Protein AF-A0A9D6BLJ3-F1 (afdb_monomer_lite)

Structure (mmCIF, N/CA/C/O backbone):
data_AF-A0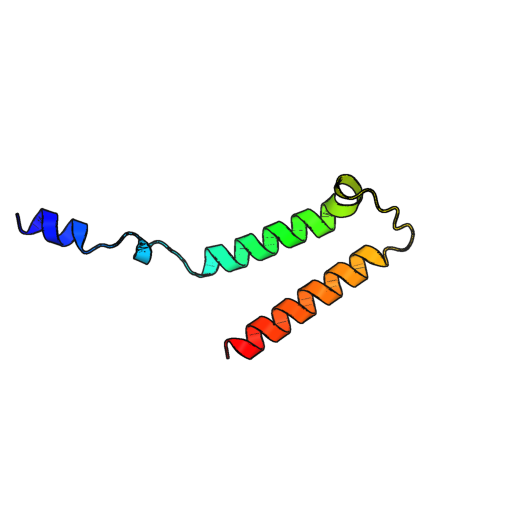A9D6BLJ3-F1
#
_entry.id   AF-A0A9D6BLJ3-F1
#
loop_
_atom_site.group_PDB
_atom_site.id
_atom_site.type_symbol
_atom_site.label_atom_id
_atom_site.label_alt_id
_atom_site.label_comp_id
_atom_site.label_asym_id
_atom_site.label_e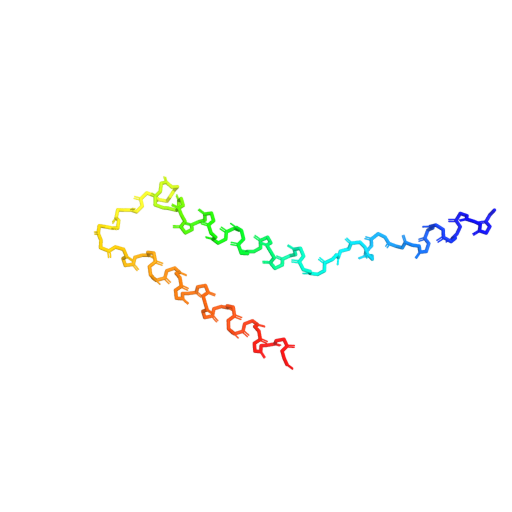ntity_id
_atom_site.label_seq_id
_atom_site.pdbx_PDB_ins_code
_atom_site.Cartn_x
_atom_site.Cartn_y
_atom_site.Cartn_z
_atom_site.occupancy
_atom_site.B_iso_or_equiv
_atom_site.auth_seq_id
_atom_site.auth_comp_id
_atom_site.auth_asym_id
_atom_site.auth_atom_id
_atom_site.pdbx_PDB_model_num
ATOM 1 N N . MET A 1 1 ? 46.580 -19.410 -4.351 1.00 56.94 1 MET A N 1
ATOM 2 C CA . MET A 1 1 ? 46.260 -18.153 -5.067 1.00 56.94 1 MET A CA 1
ATOM 3 C C . MET A 1 1 ? 45.009 -18.275 -5.938 1.00 56.94 1 MET A C 1
ATOM 5 O O . MET A 1 1 ? 44.133 -17.440 -5.788 1.00 56.94 1 MET A O 1
ATOM 9 N N . ALA A 1 2 ? 44.858 -19.323 -6.763 1.00 62.97 2 ALA A N 1
ATOM 10 C CA . ALA A 1 2 ? 43.648 -19.529 -7.580 1.00 62.97 2 ALA A CA 1
ATOM 11 C C . ALA A 1 2 ? 42.345 -19.706 -6.762 1.00 62.97 2 ALA A C 1
ATOM 13 O O . ALA A 1 2 ? 41.333 -19.108 -7.102 1.00 62.97 2 ALA A O 1
ATOM 14 N N . LEU A 1 3 ? 42.382 -20.435 -5.635 1.00 63.59 3 LEU A N 1
ATOM 15 C CA . LEU A 1 3 ? 41.198 -20.669 -4.786 1.00 63.59 3 LEU A CA 1
ATOM 16 C C . LEU A 1 3 ? 40.641 -19.378 -4.136 1.00 63.59 3 LEU A C 1
ATOM 18 O O . LEU A 1 3 ? 39.434 -19.211 -4.007 1.00 63.59 3 LEU A O 1
ATOM 22 N N . LEU A 1 4 ? 41.530 -18.444 -3.773 1.00 61.84 4 LEU A N 1
ATOM 23 C CA . LEU A 1 4 ? 41.194 -17.131 -3.201 1.00 61.84 4 LEU A CA 1
ATOM 24 C C . LEU A 1 4 ? 40.559 -16.198 -4.248 1.00 61.84 4 LEU A C 1
ATOM 26 O O . LEU A 1 4 ? 39.652 -15.439 -3.924 1.00 61.84 4 LEU A O 1
ATOM 30 N N . ALA A 1 5 ? 40.990 -16.301 -5.511 1.00 67.81 5 ALA A N 1
ATOM 31 C CA . ALA A 1 5 ? 40.406 -15.557 -6.625 1.00 67.81 5 ALA A CA 1
ATOM 32 C C . ALA A 1 5 ? 38.995 -16.060 -6.985 1.00 67.81 5 ALA A C 1
ATOM 34 O O . ALA A 1 5 ? 38.123 -15.250 -7.279 1.00 67.81 5 ALA A O 1
ATOM 35 N N . THR A 1 6 ? 38.735 -17.371 -6.895 1.00 67.25 6 THR A N 1
ATOM 36 C CA . THR A 1 6 ? 37.393 -17.947 -7.107 1.00 67.25 6 THR A CA 1
ATOM 37 C C . THR A 1 6 ? 36.397 -17.516 -6.026 1.00 67.25 6 THR A C 1
ATOM 39 O O . THR A 1 6 ? 35.247 -17.230 -6.340 1.00 67.25 6 THR A O 1
ATOM 42 N N . MET A 1 7 ? 36.834 -17.402 -4.767 1.00 58.12 7 MET A N 1
ATOM 43 C CA . MET A 1 7 ? 35.996 -16.894 -3.670 1.00 58.12 7 MET A CA 1
ATOM 44 C C . MET A 1 7 ? 35.703 -15.392 -3.795 1.00 58.12 7 MET A C 1
ATOM 46 O O . MET A 1 7 ? 34.602 -14.964 -3.473 1.00 58.12 7 MET A O 1
ATOM 50 N N . ALA A 1 8 ? 36.650 -14.601 -4.310 1.00 66.25 8 ALA A N 1
ATOM 51 C CA . ALA A 1 8 ? 36.443 -13.180 -4.603 1.00 66.25 8 ALA A CA 1
ATOM 52 C C . ALA A 1 8 ? 35.538 -12.934 -5.829 1.00 66.25 8 ALA A C 1
ATOM 54 O O . ALA A 1 8 ? 34.932 -11.870 -5.936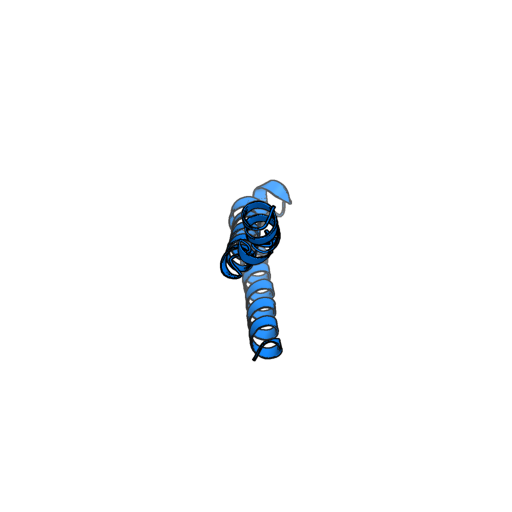 1.00 66.25 8 ALA A O 1
ATOM 55 N N . LEU A 1 9 ? 35.436 -13.911 -6.742 1.00 69.81 9 LEU A N 1
ATOM 56 C CA . LEU A 1 9 ? 34.544 -13.868 -7.907 1.00 69.81 9 LEU A CA 1
ATOM 57 C C . LEU A 1 9 ? 33.092 -14.244 -7.564 1.00 69.81 9 LEU A C 1
ATOM 59 O O . LEU A 1 9 ? 32.183 -13.932 -8.331 1.00 69.81 9 LEU A O 1
ATOM 63 N N . LEU A 1 10 ? 32.862 -14.887 -6.411 1.00 63.72 10 LEU A N 1
ATOM 64 C CA . LEU A 1 10 ? 31.530 -15.044 -5.831 1.00 63.72 10 LEU A CA 1
ATOM 65 C C . LEU A 1 10 ? 31.134 -13.715 -5.182 1.00 63.72 10 LEU A C 1
ATOM 67 O O . LEU A 1 10 ? 31.191 -13.527 -3.968 1.00 63.72 10 LEU A O 1
ATOM 71 N N . SER A 1 11 ? 30.815 -12.750 -6.034 1.00 64.31 11 SER A N 1
ATOM 72 C CA . SER A 1 11 ? 30.470 -11.409 -5.604 1.00 64.31 11 SER A CA 1
ATOM 73 C C . SER A 1 11 ? 29.218 -11.448 -4.703 1.00 64.31 11 SER A C 1
ATOM 75 O O . SER A 1 11 ? 28.228 -12.106 -5.041 1.00 64.31 11 SER A O 1
ATOM 77 N N . PRO A 1 12 ? 29.225 -10.763 -3.543 1.00 57.50 12 PRO A N 1
ATOM 78 C CA . PRO A 1 12 ? 28.111 -10.759 -2.589 1.00 57.50 12 PRO A CA 1
ATOM 79 C C . PRO A 1 12 ? 26.819 -10.160 -3.169 1.00 57.50 12 PRO A C 1
ATOM 81 O O . PRO A 1 12 ? 25.758 -10.279 -2.559 1.00 57.50 12 PRO A O 1
ATOM 84 N N . ASP A 1 13 ? 26.876 -9.542 -4.357 1.00 62.25 13 ASP A N 1
ATOM 85 C CA . ASP A 1 13 ? 25.686 -9.104 -5.087 1.00 62.25 13 ASP A CA 1
ATOM 86 C C . ASP A 1 13 ? 24.778 -10.267 -5.512 1.00 62.25 13 ASP A C 1
ATOM 88 O O . ASP A 1 13 ? 23.566 -10.067 -5.573 1.00 62.25 13 ASP A O 1
ATOM 92 N N . GLN A 1 14 ? 25.334 -11.469 -5.709 1.00 60.00 14 GLN A N 1
ATOM 93 C CA . GLN A 1 14 ? 24.579 -12.672 -6.073 1.00 60.00 14 GLN A CA 1
ATOM 94 C C . GLN A 1 14 ? 23.685 -13.188 -4.934 1.00 60.00 14 GLN A C 1
ATOM 96 O O . GLN A 1 14 ? 22.820 -14.024 -5.168 1.00 60.00 14 GLN A O 1
ATOM 101 N N . MET A 1 15 ? 23.846 -12.669 -3.708 1.00 56.56 15 MET A N 1
ATOM 102 C CA . MET A 1 15 ? 23.002 -13.003 -2.551 1.00 56.56 15 MET A CA 1
ATOM 103 C C . MET A 1 15 ? 21.830 -12.029 -2.354 1.00 56.56 15 MET A C 1
ATOM 105 O O . MET A 1 15 ? 21.142 -12.083 -1.335 1.00 56.56 15 MET 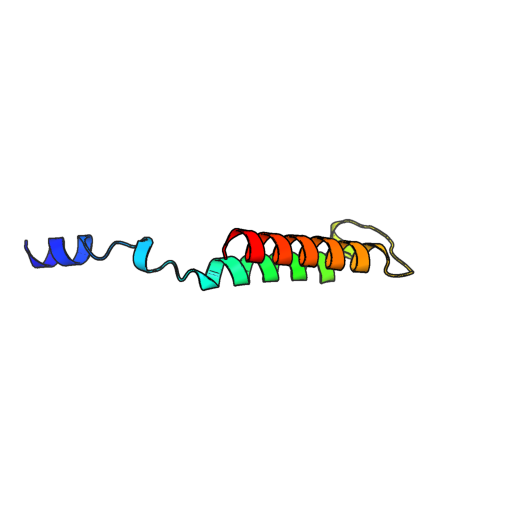A O 1
ATOM 109 N N . ARG A 1 16 ? 21.594 -11.098 -3.288 1.00 63.47 16 ARG A N 1
ATOM 110 C CA . ARG A 1 16 ? 20.398 -10.246 -3.267 1.00 63.47 16 ARG A CA 1
ATOM 111 C C . ARG A 1 16 ? 19.292 -10.910 -4.061 1.00 63.47 16 ARG A C 1
ATOM 113 O O . ARG A 1 16 ? 19.030 -10.561 -5.205 1.00 63.47 16 ARG A O 1
ATOM 120 N N . GLU A 1 17 ? 18.633 -11.851 -3.400 1.00 64.06 17 GLU A N 1
ATOM 121 C CA . GLU A 1 17 ? 17.335 -12.384 -3.796 1.00 64.06 17 GLU A CA 1
ATOM 122 C C . GLU A 1 17 ? 16.388 -11.199 -4.103 1.00 64.06 17 GLU A C 1
ATOM 124 O O . GLU A 1 17 ? 15.975 -10.487 -3.179 1.00 64.06 17 GLU A O 1
ATOM 129 N N . PRO A 1 18 ? 16.034 -10.932 -5.375 1.00 62.47 18 PRO A N 1
ATOM 130 C CA . PRO A 1 18 ? 15.222 -9.767 -5.748 1.00 62.47 18 PRO A CA 1
ATOM 131 C C . PRO A 1 18 ? 13.829 -9.791 -5.096 1.00 62.47 18 PRO A C 1
ATOM 133 O O . PRO A 1 18 ? 13.184 -8.754 -4.943 1.00 62.47 18 PRO A O 1
ATOM 136 N N . TRP A 1 19 ? 13.394 -10.970 -4.653 1.00 62.09 19 TRP A N 1
ATOM 137 C CA . TRP A 1 19 ? 12.160 -11.217 -3.913 1.00 62.09 19 TRP A CA 1
ATOM 138 C C . TRP A 1 19 ? 12.151 -10.565 -2.521 1.00 62.09 19 TRP A C 1
ATOM 140 O O . TRP A 1 19 ? 11.087 -10.175 -2.036 1.00 62.09 19 TRP A O 1
ATOM 150 N N . VAL A 1 20 ? 13.322 -10.384 -1.892 1.00 76.12 20 VAL A N 1
ATOM 151 C CA . VAL A 1 20 ? 13.434 -9.806 -0.540 1.00 76.12 20 VAL A CA 1
ATOM 152 C C . VAL A 1 20 ? 12.983 -8.346 -0.536 1.00 76.12 20 VAL A C 1
ATOM 154 O O . VAL A 1 20 ? 12.270 -7.922 0.368 1.00 76.12 20 VAL A O 1
ATOM 157 N N . MET A 1 21 ? 13.316 -7.575 -1.574 1.00 74.88 21 MET A N 1
ATOM 158 C CA . MET A 1 21 ? 12.972 -6.148 -1.639 1.00 74.88 21 MET A CA 1
ATOM 159 C C . MET A 1 21 ? 11.465 -5.906 -1.796 1.00 74.88 21 MET A C 1
ATOM 161 O O . MET A 1 21 ? 10.918 -5.014 -1.148 1.00 74.88 21 MET A O 1
ATOM 165 N N . SER A 1 22 ? 10.768 -6.717 -2.597 1.00 79.19 22 SER A N 1
ATOM 166 C CA . SER A 1 22 ? 9.308 -6.618 -2.739 1.00 79.19 22 SER A CA 1
ATOM 167 C C . SER A 1 22 ? 8.573 -7.052 -1.467 1.00 79.19 22 SER A C 1
ATOM 169 O O . SER A 1 22 ? 7.607 -6.400 -1.071 1.00 79.19 22 SER A O 1
ATOM 171 N N . GLY A 1 23 ? 9.058 -8.101 -0.791 1.00 83.75 23 GLY A N 1
ATOM 172 C CA . GLY A 1 23 ? 8.515 -8.537 0.499 1.00 83.75 23 GLY A CA 1
ATOM 173 C C . GLY A 1 23 ? 8.669 -7.478 1.594 1.00 83.75 23 GLY A C 1
ATOM 174 O O . GLY A 1 23 ? 7.726 -7.221 2.339 1.00 83.75 23 GLY A O 1
ATOM 175 N N . VAL A 1 24 ? 9.821 -6.800 1.647 1.00 87.00 24 VAL A N 1
ATOM 176 C CA . VAL A 1 24 ? 10.068 -5.702 2.596 1.00 87.00 24 VAL A CA 1
ATOM 177 C C . VAL A 1 24 ? 9.149 -4.507 2.327 1.00 87.00 24 VAL A C 1
ATOM 179 O O . VAL A 1 24 ? 8.576 -3.967 3.271 1.00 87.00 24 VAL A O 1
ATOM 182 N N . ALA A 1 25 ? 8.949 -4.112 1.066 1.00 86.44 25 ALA A N 1
ATOM 183 C CA . ALA A 1 25 ? 8.032 -3.020 0.724 1.00 86.44 25 ALA A CA 1
ATOM 184 C C . ALA A 1 25 ? 6.586 -3.320 1.160 1.00 86.44 25 ALA A C 1
ATOM 186 O O . ALA A 1 25 ? 5.917 -2.455 1.729 1.00 86.44 25 ALA A O 1
ATOM 187 N N . LEU A 1 26 ? 6.127 -4.561 0.957 1.00 88.12 26 LEU A N 1
ATOM 188 C CA . LEU A 1 26 ? 4.817 -5.009 1.428 1.00 88.12 26 LEU A CA 1
ATOM 189 C C . LEU A 1 26 ? 4.736 -4.999 2.961 1.00 88.12 26 LEU A C 1
ATOM 191 O O . LEU A 1 26 ? 3.759 -4.504 3.513 1.00 88.12 26 LEU A O 1
ATOM 195 N N . ALA A 1 27 ? 5.767 -5.491 3.653 1.00 89.75 27 ALA A N 1
ATOM 196 C CA . ALA A 1 27 ? 5.815 -5.497 5.114 1.00 89.75 27 ALA A CA 1
ATOM 197 C C . ALA A 1 27 ? 5.756 -4.077 5.704 1.00 89.75 27 ALA A C 1
ATOM 199 O O . ALA A 1 27 ? 5.033 -3.842 6.671 1.00 89.75 27 ALA A O 1
ATOM 200 N N . MET A 1 28 ? 6.455 -3.115 5.091 1.00 88.62 28 MET A N 1
ATOM 201 C CA . MET A 1 28 ? 6.401 -1.703 5.488 1.00 88.62 28 MET A CA 1
ATOM 202 C C . MET A 1 28 ? 5.008 -1.098 5.269 1.00 88.62 28 MET A C 1
ATOM 204 O O . MET A 1 28 ? 4.507 -0.388 6.141 1.00 88.62 28 MET A O 1
ATOM 208 N N . PHE A 1 29 ? 4.349 -1.417 4.148 1.00 89.62 29 PHE A N 1
ATOM 209 C CA . PHE A 1 29 ? 2.973 -0.982 3.902 1.00 89.62 29 PHE A CA 1
ATOM 210 C C . PHE A 1 29 ? 1.994 -1.573 4.918 1.00 89.62 29 PHE A C 1
ATOM 212 O O . PHE A 1 29 ? 1.206 -0.830 5.489 1.00 89.62 29 PHE A O 1
ATOM 219 N N . VAL A 1 30 ? 2.060 -2.880 5.189 1.00 88.81 30 VAL A N 1
ATOM 220 C CA . VAL A 1 30 ? 1.177 -3.541 6.165 1.00 88.81 30 VAL A CA 1
ATOM 221 C C . VAL A 1 30 ? 1.388 -2.969 7.567 1.00 88.81 30 VAL A C 1
ATOM 223 O O . VAL A 1 30 ? 0.409 -2.716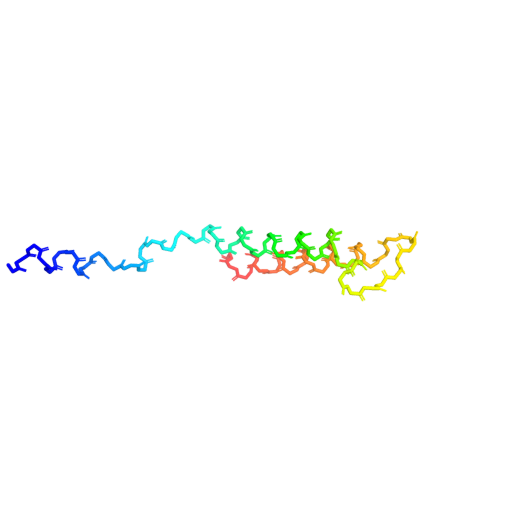 8.265 1.00 88.81 30 VAL A O 1
ATOM 226 N N . GLY A 1 31 ? 2.635 -2.697 7.961 1.00 88.19 31 GLY A N 1
ATOM 227 C CA . GLY A 1 31 ? 2.940 -2.023 9.225 1.00 88.19 31 GLY A CA 1
ATOM 228 C C . GLY A 1 31 ? 2.276 -0.647 9.326 1.00 88.19 31 GLY A C 1
ATOM 229 O O . GLY A 1 31 ? 1.620 -0.352 10.325 1.00 88.19 31 GLY A O 1
ATOM 230 N N . LEU A 1 32 ? 2.365 0.165 8.268 1.00 84.88 32 LEU A N 1
ATOM 231 C CA . LEU A 1 32 ? 1.701 1.470 8.205 1.00 84.88 32 LEU A CA 1
ATOM 232 C C . LEU A 1 32 ? 0.171 1.350 8.113 1.00 84.88 32 LEU A C 1
ATOM 234 O O . LEU A 1 32 ? -0.544 2.163 8.678 1.00 84.88 32 LEU A O 1
ATOM 238 N N . PHE A 1 33 ? -0.363 0.344 7.431 1.00 84.44 33 PHE A N 1
ATOM 239 C CA . PHE A 1 33 ? -1.803 0.160 7.265 1.00 84.44 33 PHE A CA 1
ATOM 240 C C . PHE A 1 33 ? -2.478 -0.325 8.560 1.00 84.44 33 PHE A C 1
ATOM 242 O O . PHE A 1 33 ? -3.545 0.170 8.928 1.00 84.44 33 PHE A O 1
ATOM 249 N N . ALA A 1 34 ? -1.841 -1.259 9.275 1.00 83.19 34 ALA A N 1
ATOM 250 C CA . ALA A 1 34 ? -2.357 -1.842 10.512 1.00 83.19 34 ALA A CA 1
ATOM 251 C C . ALA A 1 34 ? -2.119 -0.949 11.743 1.00 83.19 34 ALA A C 1
ATOM 253 O O . ALA A 1 34 ? -3.020 -0.798 12.565 1.00 83.19 34 ALA A O 1
ATOM 254 N N . TRP A 1 35 ? -0.940 -0.324 11.861 1.00 82.00 35 TRP A N 1
ATOM 255 C CA . TRP A 1 35 ? -0.575 0.525 13.007 1.00 82.00 35 TRP A CA 1
ATOM 256 C C . TRP A 1 35 ? -0.503 2.025 12.696 1.00 82.00 35 TRP A C 1
ATOM 258 O O . TRP A 1 35 ? -0.281 2.822 13.605 1.00 82.00 35 TRP A O 1
ATOM 268 N N . GLY A 1 36 ? -0.732 2.464 11.457 1.00 74.38 36 GLY A N 1
ATOM 269 C CA . GLY A 1 36 ? -0.643 3.885 11.091 1.00 74.38 36 GLY A CA 1
ATOM 270 C C . GLY A 1 36 ? -1.652 4.776 11.803 1.00 74.38 36 GLY A C 1
ATOM 271 O O . GLY A 1 36 ? -1.365 5.941 12.036 1.00 74.38 36 GLY A O 1
ATOM 272 N N . GLN A 1 37 ? -2.792 4.238 12.235 1.00 71.12 37 GLN A N 1
ATOM 273 C CA . GLN A 1 37 ? -3.732 4.987 13.075 1.00 71.12 37 GLN A CA 1
ATOM 274 C C . GLN A 1 37 ? -3.111 5.329 14.444 1.00 71.12 37 GLN A C 1
ATOM 276 O O . GLN A 1 37 ? -3.259 6.444 14.928 1.00 71.12 37 GLN A O 1
ATOM 281 N N . GLN A 1 38 ? -2.330 4.414 15.034 1.00 70.62 38 GLN A N 1
ATOM 282 C CA . GLN A 1 38 ? -1.633 4.637 16.310 1.00 70.62 38 GLN A CA 1
ATOM 283 C C . GLN A 1 38 ? -0.358 5.477 16.155 1.00 70.62 38 GLN A C 1
ATOM 285 O O . GLN A 1 38 ? -0.026 6.251 17.046 1.00 70.62 38 GLN A O 1
ATOM 290 N N . ILE A 1 39 ? 0.363 5.323 15.040 1.00 70.50 39 ILE A N 1
ATOM 291 C CA . ILE A 1 39 ? 1.636 6.021 14.791 1.00 70.50 39 ILE A CA 1
ATOM 292 C C . ILE A 1 39 ? 1.403 7.447 14.278 1.00 70.50 39 ILE A C 1
ATOM 294 O O . ILE A 1 39 ? 2.131 8.361 14.655 1.00 70.50 39 ILE A O 1
ATOM 298 N N . VAL A 1 40 ? 0.406 7.641 13.412 1.00 73.12 40 VAL A N 1
ATOM 299 C CA . VAL A 1 40 ? 0.127 8.931 12.766 1.00 73.12 40 VAL A CA 1
ATOM 300 C C . VAL A 1 40 ? -1.044 9.670 13.429 1.00 73.12 40 VAL A C 1
ATOM 302 O O . VAL A 1 40 ? -1.225 10.862 13.203 1.00 73.12 40 VAL A O 1
ATOM 305 N N . GLY A 1 41 ? -1.794 9.001 14.313 1.00 69.69 41 GLY A N 1
ATOM 306 C CA . GLY A 1 41 ? -2.782 9.638 15.189 1.00 69.69 41 GLY A CA 1
ATOM 307 C C . GLY A 1 41 ? -4.033 10.148 14.475 1.00 69.69 41 GLY A C 1
ATOM 308 O O . GLY A 1 41 ? -4.742 10.989 15.023 1.00 69.69 41 GLY A O 1
ATOM 309 N N . TYR A 1 42 ? -4.298 9.681 13.253 1.00 69.88 42 TYR A N 1
ATOM 310 C CA . TYR A 1 42 ? -5.555 9.977 12.574 1.00 69.88 42 TYR A CA 1
ATOM 311 C C . TYR A 1 42 ? -6.675 9.163 13.220 1.00 69.88 42 TYR A C 1
ATOM 313 O O . TYR A 1 42 ? -6.529 7.959 13.411 1.00 69.88 42 TYR A O 1
ATOM 321 N N . ASP A 1 43 ? -7.774 9.832 13.559 1.00 64.75 43 ASP A N 1
ATOM 322 C CA . ASP A 1 43 ? -9.013 9.190 13.981 1.00 64.75 43 ASP A CA 1
ATOM 323 C C . ASP A 1 43 ? -9.853 8.946 12.726 1.00 64.75 43 ASP A C 1
ATOM 325 O O . ASP A 1 43 ? -10.338 9.891 12.100 1.00 64.75 43 ASP A O 1
ATOM 329 N N . ASP A 1 44 ? -9.952 7.688 12.302 1.00 64.38 44 ASP A N 1
ATOM 330 C CA . ASP A 1 44 ? -10.688 7.292 11.102 1.00 64.38 44 ASP A CA 1
ATOM 331 C C . ASP A 1 44 ? -11.896 6.407 11.464 1.00 64.38 44 ASP A C 1
ATOM 333 O O . ASP A 1 44 ? -11.900 5.203 11.194 1.00 64.38 44 ASP A O 1
ATOM 337 N N . PRO A 1 45 ? -12.956 6.976 12.076 1.00 67.56 45 PRO A N 1
ATOM 338 C CA . PRO A 1 45 ? -14.113 6.217 12.558 1.00 67.56 45 PRO A CA 1
ATOM 339 C C . PRO A 1 45 ? -14.923 5.526 11.449 1.00 67.56 45 PRO A C 1
ATOM 341 O O . PRO A 1 45 ? -15.772 4.693 11.748 1.00 67.56 45 PRO A O 1
ATOM 344 N N . HIS A 1 46 ? -14.701 5.876 10.179 1.00 69.56 46 HIS A N 1
ATOM 345 C CA . HIS A 1 46 ? -15.356 5.258 9.019 1.00 69.56 46 HIS A CA 1
ATOM 346 C C . HIS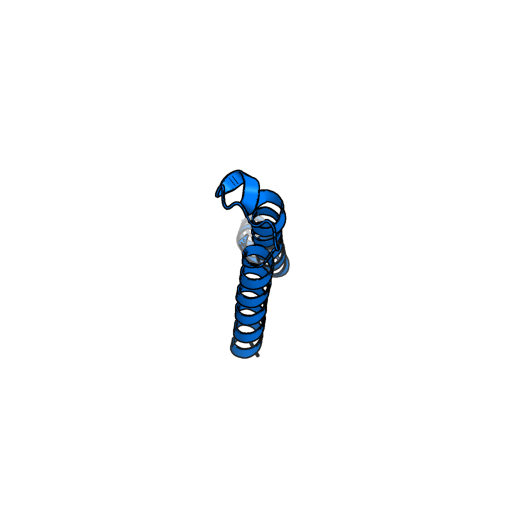 A 1 46 ? -14.370 4.498 8.101 1.00 69.56 46 HIS A C 1
ATOM 348 O O . HIS A 1 46 ? -14.796 3.920 7.102 1.00 69.56 46 HIS A O 1
ATOM 354 N N . GLY A 1 47 ? -13.066 4.481 8.409 1.00 73.44 47 GLY A N 1
ATOM 355 C CA . GLY A 1 47 ? -12.052 3.740 7.643 1.00 73.44 47 GLY A CA 1
ATOM 356 C C . GLY A 1 47 ? -11.700 4.323 6.263 1.00 73.44 47 GLY A C 1
ATOM 357 O O . GLY A 1 47 ? -11.187 3.603 5.403 1.00 73.44 47 GLY A O 1
ATOM 358 N N . HIS A 1 48 ? -11.975 5.606 6.009 1.00 79.75 48 HIS A N 1
ATOM 359 C CA . HIS A 1 48 ? -11.729 6.235 4.705 1.00 79.75 48 HIS A CA 1
ATOM 360 C C . HIS A 1 48 ? -10.235 6.412 4.411 1.00 79.75 48 HIS A C 1
ATOM 362 O O . HIS A 1 48 ? -9.803 6.233 3.272 1.00 79.75 48 HIS A O 1
ATOM 368 N N . VAL A 1 49 ? -9.437 6.743 5.425 1.00 82.69 49 VAL A N 1
ATOM 369 C CA . VAL A 1 49 ? -7.979 6.901 5.346 1.00 82.69 49 VAL A CA 1
ATOM 370 C C . VAL A 1 49 ? -7.312 5.557 5.083 1.00 82.69 49 VAL A C 1
ATOM 372 O O . VAL A 1 49 ? -6.434 5.482 4.223 1.00 82.69 49 VAL A O 1
ATOM 375 N N . GLN A 1 50 ? -7.750 4.479 5.745 1.00 83.06 50 GLN A N 1
ATOM 376 C CA . GLN A 1 50 ? -7.251 3.134 5.430 1.00 83.06 50 GLN A CA 1
ATOM 377 C C . GLN A 1 50 ? -7.548 2.765 3.972 1.00 83.06 50 GLN A C 1
ATOM 379 O O . GLN A 1 50 ? -6.633 2.403 3.233 1.00 83.06 50 GLN A O 1
ATOM 384 N N . ILE A 1 51 ? -8.791 2.923 3.512 1.00 85.44 51 ILE A N 1
ATOM 385 C CA . ILE A 1 51 ? -9.159 2.586 2.127 1.00 85.44 51 ILE A CA 1
ATOM 386 C C . ILE A 1 51 ? -8.383 3.446 1.115 1.00 85.44 51 ILE A C 1
ATOM 388 O O . ILE A 1 51 ? -7.914 2.922 0.101 1.00 85.44 51 ILE A O 1
ATOM 392 N N . ALA A 1 52 ? -8.169 4.734 1.400 1.00 87.69 52 ALA A N 1
ATOM 393 C CA . ALA A 1 52 ? -7.356 5.613 0.562 1.00 87.69 52 ALA A CA 1
ATOM 394 C C . ALA A 1 52 ? -5.880 5.175 0.506 1.00 87.69 52 ALA A C 1
ATOM 396 O O . ALA A 1 52 ? -5.283 5.176 -0.576 1.00 87.69 52 ALA A O 1
ATOM 397 N N . LEU A 1 53 ? -5.296 4.748 1.635 1.00 87.56 53 LEU A N 1
ATOM 398 C CA . LEU A 1 53 ? -3.942 4.183 1.677 1.00 87.56 53 LEU A CA 1
ATOM 399 C C . LEU A 1 53 ? -3.847 2.900 0.845 1.00 87.56 53 LEU A C 1
ATOM 401 O O . LEU A 1 53 ? -2.910 2.740 0.063 1.00 87.56 53 LEU A O 1
ATOM 405 N N . LEU A 1 54 ? -4.830 2.008 0.989 1.00 89.56 54 LEU A N 1
ATOM 406 C CA . LEU A 1 54 ? -4.902 0.754 0.242 1.00 89.56 54 LEU A CA 1
ATOM 407 C C . LEU A 1 54 ? -5.000 1.000 -1.265 1.00 89.56 54 LEU A C 1
ATOM 409 O O . LEU A 1 54 ? -4.256 0.387 -2.034 1.00 89.56 54 LEU A O 1
ATOM 413 N N . MET A 1 55 ? -5.878 1.912 -1.690 1.00 92.31 55 MET A N 1
ATOM 414 C CA . MET A 1 55 ? -6.004 2.298 -3.096 1.00 92.31 55 MET A CA 1
ATOM 415 C C . MET A 1 55 ? -4.700 2.891 -3.628 1.00 92.31 55 MET A C 1
ATOM 417 O O . MET A 1 55 ? -4.215 2.453 -4.669 1.00 92.31 55 MET A O 1
ATOM 421 N N . THR A 1 56 ? -4.096 3.835 -2.902 1.00 89.69 56 THR A N 1
ATOM 422 C CA . THR A 1 56 ? -2.851 4.501 -3.318 1.00 89.69 56 THR A CA 1
ATOM 423 C C . THR A 1 56 ? -1.703 3.501 -3.479 1.00 89.69 56 THR A C 1
ATOM 425 O O . THR A 1 56 ? -1.007 3.519 -4.495 1.00 89.69 56 THR A O 1
ATOM 428 N N . PHE A 1 57 ? -1.537 2.574 -2.531 1.00 90.44 57 PHE A N 1
ATOM 429 C CA . PHE A 1 57 ? -0.519 1.527 -2.620 1.00 90.44 57 PHE A CA 1
ATOM 430 C C . PHE A 1 57 ? -0.782 0.555 -3.778 1.00 90.44 57 PHE A C 1
ATOM 432 O O . PHE A 1 57 ? 0.135 0.233 -4.533 1.00 90.44 57 PHE A O 1
ATOM 439 N N . SER A 1 58 ? -2.038 0.141 -3.974 1.00 90.81 58 SER A N 1
ATOM 440 C CA . SER A 1 58 ? -2.426 -0.767 -5.062 1.00 90.81 58 SER A CA 1
ATOM 441 C C . SER A 1 58 ? -2.184 -0.150 -6.440 1.00 90.81 58 SER A C 1
ATOM 443 O O . SER A 1 58 ? -1.648 -0.817 -7.324 1.00 90.81 58 SER A O 1
ATOM 445 N N . PHE A 1 59 ? -2.513 1.133 -6.626 1.00 92.88 59 PHE A N 1
ATOM 446 C CA . PHE A 1 59 ? -2.214 1.850 -7.867 1.00 92.88 59 PHE A CA 1
ATOM 447 C C . PHE A 1 59 ? -0.709 1.986 -8.100 1.00 92.88 59 PHE A C 1
ATOM 449 O O . PHE A 1 59 ? -0.246 1.744 -9.214 1.00 92.88 59 PHE A O 1
ATOM 456 N N . GLY A 1 60 ? 0.064 2.308 -7.059 1.00 88.31 60 GLY A N 1
ATOM 457 C CA . GLY A 1 60 ? 1.525 2.348 -7.142 1.00 88.31 60 GLY A CA 1
ATOM 458 C C . GLY A 1 60 ? 2.125 1.001 -7.558 1.00 88.31 60 GLY A C 1
ATOM 459 O O . GLY A 1 60 ? 2.989 0.956 -8.434 1.00 88.31 60 GLY A O 1
ATOM 460 N N . LEU A 1 61 ? 1.618 -0.102 -6.998 1.00 88.44 61 LEU A N 1
ATOM 461 C CA . LEU A 1 61 ? 2.042 -1.457 -7.352 1.00 88.44 61 LEU A CA 1
ATOM 462 C C . LEU A 1 61 ? 1.670 -1.814 -8.798 1.00 88.44 61 LEU A C 1
ATOM 464 O O . LEU A 1 61 ? 2.496 -2.361 -9.526 1.00 88.44 61 LEU A O 1
ATOM 468 N N . LEU A 1 62 ? 0.453 -1.472 -9.228 1.00 88.62 62 LEU A N 1
ATOM 469 C CA . LEU A 1 62 ? -0.030 -1.718 -10.587 1.00 88.62 62 LEU A CA 1
ATOM 470 C C . LEU A 1 62 ? 0.819 -0.973 -11.629 1.00 88.62 62 LEU A C 1
ATOM 472 O O . LEU A 1 62 ? 1.241 -1.564 -12.623 1.00 88.62 62 LEU A O 1
ATOM 476 N N . ILE A 1 63 ? 1.102 0.312 -11.389 1.00 89.44 63 ILE A N 1
ATOM 477 C CA . ILE A 1 63 ? 1.950 1.135 -12.263 1.00 89.44 63 ILE A CA 1
ATOM 478 C C . ILE A 1 63 ? 3.387 0.605 -12.257 1.00 89.44 63 ILE A C 1
ATOM 480 O O . ILE A 1 63 ? 3.989 0.473 -13.320 1.00 89.44 63 ILE A O 1
ATOM 484 N N . GLY A 1 64 ? 3.930 0.251 -11.089 1.00 83.44 64 GLY A N 1
ATOM 485 C CA . GLY A 1 64 ? 5.274 -0.318 -10.969 1.00 83.44 64 GLY A CA 1
ATOM 486 C C . GLY A 1 64 ? 5.427 -1.655 -11.699 1.00 83.44 64 GLY A C 1
ATOM 487 O O . GLY A 1 64 ? 6.441 -1.885 -12.355 1.00 83.44 64 GLY A O 1
ATOM 488 N N . TYR A 1 65 ? 4.404 -2.513 -11.651 1.00 82.12 65 TYR A N 1
ATOM 489 C CA . TYR A 1 65 ? 4.371 -3.758 -12.419 1.00 82.12 65 TYR A CA 1
ATOM 490 C C . TYR A 1 65 ? 4.299 -3.487 -13.928 1.00 82.12 65 TYR A C 1
ATOM 492 O O . TYR A 1 65 ? 5.077 -4.053 -14.692 1.00 82.12 65 TYR A O 1
ATOM 500 N N . ARG A 1 66 ? 3.429 -2.561 -14.357 1.00 80.06 66 ARG A N 1
ATOM 501 C CA . ARG A 1 66 ? 3.294 -2.129 -15.759 1.00 80.06 66 ARG A CA 1
ATOM 502 C C . ARG A 1 66 ? 4.577 -1.515 -16.322 1.00 80.06 66 ARG A C 1
ATOM 504 O O . ARG A 1 66 ? 4.856 -1.733 -17.489 1.00 80.06 66 ARG A O 1
ATOM 511 N N . ALA A 1 67 ? 5.319 -0.743 -15.529 1.00 80.19 67 ALA A N 1
ATOM 512 C CA . ALA A 1 67 ? 6.569 -0.104 -15.947 1.00 80.19 67 ALA A CA 1
ATOM 513 C C . ALA A 1 67 ? 7.748 -1.086 -16.046 1.00 80.19 67 ALA A C 1
ATOM 515 O O . ALA A 1 67 ? 8.745 -0.780 -16.696 1.00 80.19 67 ALA A O 1
ATOM 516 N N . ARG A 1 68 ? 7.654 -2.238 -15.370 1.00 63.91 68 ARG A N 1
ATOM 517 C CA . ARG A 1 68 ? 8.664 -3.302 -15.411 1.00 63.91 68 ARG A CA 1
ATOM 518 C C . ARG A 1 68 ? 8.413 -4.331 -16.523 1.00 63.91 68 ARG A C 1
ATOM 520 O O . ARG A 1 68 ? 9.366 -5.007 -16.904 1.00 63.91 68 ARG A O 1
ATOM 527 N N . ALA A 1 69 ? 7.164 -4.477 -16.973 1.00 53.88 69 ALA A N 1
ATOM 528 C CA . ALA A 1 69 ? 6.764 -5.319 -18.105 1.00 53.88 69 ALA A CA 1
ATOM 529 C C . ALA A 1 69 ? 7.213 -4.717 -19.443 1.00 53.88 69 ALA A C 1
ATOM 531 O O . ALA A 1 69 ? 7.649 -5.509 -20.306 1.00 53.88 69 ALA A O 1
#

pLDDT: mean 75.87, std 11.37, range [53.88, 92.88]

Sequence (69 aa):
MALLATMALLSPDQMREPWVMSGVALAMFVGLFAWGQQIVGYDDPHGHVQIALLMTFSFGLLIGYRARA

Secondary structure (DSSP, 8-state):
-HHHHHHHHS-GGGG--HHHHHHHHHHHHHHHHHHHHHHH----TT-HHHHHHHHHHHHHHHHHHHHH-

Foldseek 3Di:
DVVVVVVVVPPCVVVPPVVVVVVVVVVVLCCCLVCVCVVVVDDDVPCPVSVVSVVVVVVVVVVVVVVVD

Radius of gyration: 19.8 Å; chains: 1; bounding box: 62×31×34 Å